Protein AF-0000000078496322 (afdb_homodimer)

Organism: Citrus clementina (NCBI:txid85681)

Radius of gyration: 15.34 Å; Cα contacts (8 Å, |Δi|>4): 164; chains: 2; bounding box: 32×45×30 Å

Sequence (152 aa):
VEQPLYPNCEKYSNLSFVVKLMHIKCINGWSNKSFNMLLELLKDVFPMCKTMPTSNYKAKKIVNDLGLHYEKIDACVEQPLYPNCEKYSNLSFVVKLMHIKCINGWSNKSFNMLLELLKDVFPMCKTMPTSNYKAKKIVNDLGLHYEKIDAC

Secondary structure (DSSP, 8-state):
-PPBSSTT--S-BHHHHHHHHHHHHHHHT--HHHHHHHHHHHHHH-TT-TT--SSHHHHHHHHHHTT------TT-/-PPBSSTT--S-BHHHHHHHHHHHHHHHT--HHHHHHHHHHHHHH-TT-TT--SSHHHHHHHHHHHT------TT-

pLDDT: mean 86.22, std 17.37, range [37.31, 98.56]

Solvent-accessible surface area (backbone atoms only — not comparable to full-atom values): 8717 Å² total; per-residue (Å²): 132,86,50,53,33,30,91,91,41,85,85,42,26,46,64,58,49,51,51,52,52,51,48,53,34,29,78,61,62,56,49,63,68,54,48,21,54,50,29,43,48,49,43,68,74,37,65,66,32,73,78,60,47,58,32,54,69,53,43,49,48,55,39,55,70,68,62,48,66,67,73,66,64,82,66,100,130,85,51,53,34,33,92,91,41,84,85,43,28,47,63,59,51,51,50,52,53,50,47,53,32,27,78,62,62,56,50,60,68,55,48,20,54,51,27,42,49,49,44,67,75,37,65,67,32,72,81,60,46,58,33,54,68,52,43,49,47,54,39,58,72,68,58,55,71,66,76,72,61,84,56,104

Foldseek 3Di:
DFDCQFVPRDPDGLLRVLLVLVVVCQVVVPDQVRSLVVQCVCCVVCVRRPQRDNGPVSSVVSCVVVVVPSPPPVRD/DFDCQFPPRDPDGLLRVLLVLVVVCQVVVPDQVRSLVVQCVCCVVCVRRPQRDNGPVSSVVSNVVVDDPSPCPVRD

Structure (mmCIF, N/CA/C/O backbone):
data_AF-0000000078496322-model_v1
#
loop_
_entity.id
_entity.type
_entity.pdbx_description
1 polymer 'Uncharacterized protein'
#
loop_
_atom_site.group_PDB
_atom_site.id
_atom_site.type_symbol
_atom_site.label_atom_id
_atom_site.label_alt_id
_atom_site.label_comp_id
_atom_site.label_asym_id
_atom_site.label_entity_id
_atom_site.label_seq_id
_atom_site.pdbx_PDB_ins_code
_atom_site.Cartn_x
_atom_site.Cartn_y
_atom_site.Cartn_z
_atom_site.occupancy
_atom_site.B_iso_or_equiv
_atom_site.auth_seq_id
_atom_site.auth_comp_id
_atom_site.auth_asym_id
_atom_site.auth_atom_id
_atom_site.pdbx_PDB_model_num
ATOM 1 N N . VAL A 1 1 ? 10.453 -16.297 -15.953 1 54.97 1 VAL A N 1
ATOM 2 C CA . VAL A 1 1 ? 11.328 -15.484 -15.109 1 54.97 1 VAL A CA 1
ATOM 3 C C . VAL A 1 1 ? 10.531 -14.352 -14.477 1 54.97 1 VAL A C 1
ATOM 5 O O . VAL A 1 1 ? 9.633 -13.789 -15.102 1 54.97 1 VAL A O 1
ATOM 8 N N . GLU A 1 2 ? 10.672 -14.188 -13.078 1 74.38 2 GLU A N 1
ATOM 9 C CA . GLU A 1 2 ? 9.906 -13.133 -12.414 1 74.38 2 GLU A CA 1
ATOM 10 C C . GLU A 1 2 ? 10.367 -11.75 -12.852 1 74.38 2 GLU A C 1
ATOM 12 O O . GLU A 1 2 ? 11.57 -11.516 -13.008 1 74.38 2 GLU A O 1
ATOM 17 N N . GLN A 1 3 ? 9.516 -11.078 -13.375 1 84.81 3 GLN A N 1
ATOM 18 C CA . GLN A 1 3 ? 9.797 -9.703 -13.781 1 84.81 3 GLN A CA 1
ATOM 19 C C . GLN A 1 3 ? 9.938 -8.789 -12.562 1 84.81 3 GLN A C 1
ATOM 21 O O . GLN A 1 3 ? 9.164 -8.883 -11.617 1 84.81 3 GLN A O 1
ATOM 26 N N . PRO A 1 4 ? 11.078 -7.898 -12.688 1 91.88 4 PRO A N 1
ATOM 27 C CA . PRO A 1 4 ? 11.164 -6.922 -11.594 1 91.88 4 PRO A CA 1
ATOM 28 C C . PRO A 1 4 ? 9.883 -6.113 -11.422 1 91.88 4 PRO A C 1
ATOM 30 O O . PRO A 1 4 ? 9.172 -5.863 -12.398 1 91.88 4 PRO A O 1
ATOM 33 N N . LEU A 1 5 ? 9.617 -5.719 -10.227 1 93.94 5 LEU A N 1
ATOM 34 C CA . LEU A 1 5 ? 8.398 -4.965 -9.922 1 93.94 5 LEU A CA 1
ATOM 35 C C . LEU A 1 5 ? 8.367 -3.654 -10.703 1 93.94 5 LEU A C 1
ATOM 37 O O . LEU A 1 5 ? 7.316 -3.258 -11.211 1 93.94 5 LEU A O 1
ATOM 41 N N . TYR A 1 6 ? 9.516 -2.906 -10.719 1 94.62 6 TYR A N 1
ATOM 42 C CA . TYR A 1 6 ? 9.688 -1.688 -11.5 1 94.62 6 TYR A CA 1
ATOM 43 C C . TYR A 1 6 ? 11.102 -1.597 -12.07 1 94.62 6 TYR A C 1
ATOM 45 O O . TYR A 1 6 ? 11.984 -2.365 -11.68 1 94.62 6 TYR A O 1
ATOM 53 N N . PRO A 1 7 ? 11.25 -0.64 -13.039 1 91.81 7 PRO A N 1
ATOM 54 C CA . PRO A 1 7 ? 12.586 -0.554 -13.625 1 91.81 7 PRO A CA 1
ATOM 55 C C . PRO A 1 7 ? 13.68 -0.329 -12.586 1 91.81 7 PRO A C 1
ATOM 57 O O . PRO A 1 7 ? 13.547 0.547 -11.727 1 91.81 7 PRO A O 1
ATOM 60 N N . ASN A 1 8 ? 14.758 -1.207 -12.5 1 88.88 8 ASN A N 1
ATOM 61 C CA . ASN A 1 8 ? 15.922 -1.12 -11.625 1 88.88 8 ASN A CA 1
ATOM 62 C C . ASN A 1 8 ? 15.609 -1.641 -10.227 1 88.88 8 ASN A C 1
ATOM 64 O O . ASN A 1 8 ? 16.359 -1.388 -9.281 1 88.88 8 ASN A O 1
ATOM 68 N N . CYS A 1 9 ? 14.445 -2.217 -10.172 1 91.88 9 CYS A N 1
ATOM 69 C CA . CYS A 1 9 ? 14.133 -2.875 -8.906 1 91.88 9 CYS A CA 1
ATOM 70 C C . CYS A 1 9 ? 14.859 -4.211 -8.797 1 91.88 9 CYS A C 1
ATOM 72 O O . CYS A 1 9 ? 14.625 -5.117 -9.602 1 91.88 9 CYS A O 1
ATOM 74 N N . GLU A 1 10 ? 15.68 -4.438 -7.75 1 88.81 10 GLU A N 1
ATOM 75 C CA . GLU A 1 10 ? 16.5 -5.641 -7.629 1 88.81 10 GLU A CA 1
ATOM 76 C C . GLU A 1 10 ? 15.938 -6.59 -6.57 1 88.81 10 GLU A C 1
ATOM 78 O O . GLU A 1 10 ? 16.172 -7.797 -6.629 1 88.81 10 GLU A O 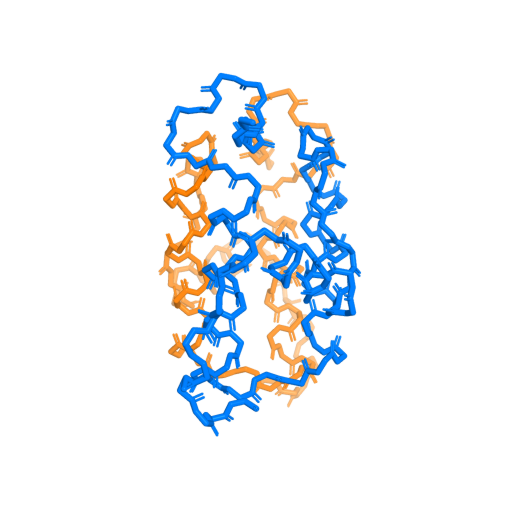1
ATOM 83 N N . LYS A 1 11 ? 15.125 -6.129 -5.719 1 91.38 11 LYS A N 1
ATOM 84 C CA . LYS A 1 11 ? 14.781 -6.891 -4.52 1 91.38 11 LYS A CA 1
ATOM 85 C C . LYS A 1 11 ? 13.43 -7.574 -4.664 1 91.38 11 LYS A C 1
ATOM 87 O O . LYS A 1 11 ? 13.195 -8.633 -4.074 1 91.38 11 LYS A O 1
ATOM 92 N N . TYR A 1 12 ? 12.594 -6.996 -5.457 1 92.12 12 TYR A N 1
ATOM 93 C CA . TYR A 1 12 ? 11.234 -7.523 -5.5 1 92.12 12 TYR A CA 1
ATOM 94 C C . TYR A 1 12 ? 10.781 -7.746 -6.941 1 92.12 12 TYR A C 1
ATOM 96 O O . TYR A 1 12 ? 11.086 -6.945 -7.824 1 92.12 12 TYR A O 1
ATOM 104 N N . SER A 1 13 ? 10.055 -8.781 -7.078 1 89.56 13 SER A N 1
ATOM 105 C CA . SER A 1 13 ? 9.258 -9.016 -8.281 1 89.56 13 SER A CA 1
ATOM 106 C C . SER A 1 13 ? 7.793 -8.664 -8.047 1 89.56 13 SER A C 1
ATOM 108 O O . SER A 1 13 ? 7.379 -8.422 -6.91 1 89.56 13 SER A O 1
ATOM 110 N N . ASN A 1 14 ? 7.047 -8.633 -9.125 1 87.06 14 ASN A N 1
ATOM 111 C CA . ASN A 1 14 ? 5.609 -8.445 -9 1 87.06 14 ASN A CA 1
ATOM 112 C C . ASN A 1 14 ? 4.98 -9.516 -8.109 1 87.06 14 ASN A C 1
ATOM 114 O O . ASN A 1 14 ? 4.18 -9.195 -7.223 1 87.06 14 ASN A O 1
ATOM 118 N N . LEU A 1 15 ? 5.355 -10.648 -8.359 1 87.62 15 LEU A N 1
ATOM 119 C CA . LEU A 1 15 ? 4.797 -11.766 -7.598 1 87.62 15 LEU A CA 1
ATOM 120 C C . LEU A 1 15 ? 5.113 -11.617 -6.113 1 87.62 15 LEU A C 1
ATOM 122 O O . LEU A 1 15 ? 4.219 -11.719 -5.27 1 87.62 15 LEU A O 1
ATOM 126 N N . SER A 1 16 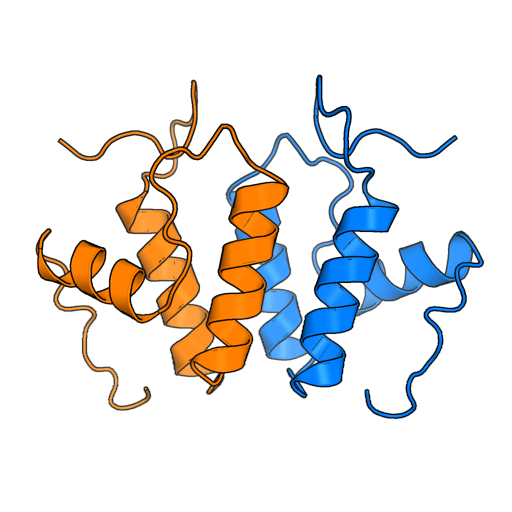? 6.375 -11.391 -5.844 1 90.12 16 SER A N 1
ATOM 127 C CA . SER A 1 16 ? 6.785 -11.289 -4.445 1 90.12 16 SER A CA 1
ATOM 128 C C . SER A 1 16 ? 6.055 -10.156 -3.732 1 90.12 16 SER A C 1
ATOM 130 O O . SER A 1 16 ? 5.629 -10.312 -2.588 1 90.12 16 SER A O 1
ATOM 132 N N . PHE A 1 17 ? 5.875 -9.062 -4.375 1 93.19 17 PHE A N 1
ATOM 133 C CA . PHE A 1 17 ? 5.188 -7.922 -3.781 1 93.19 17 PHE A CA 1
ATOM 134 C C . PHE A 1 17 ? 3.715 -8.242 -3.547 1 93.19 17 PHE A C 1
ATOM 136 O O . PHE A 1 17 ? 3.191 -8.008 -2.455 1 93.19 17 PHE A O 1
ATOM 143 N N . VAL A 1 18 ? 3.127 -8.828 -4.531 1 93.38 18 VAL A N 1
ATOM 144 C CA . VAL A 1 18 ? 1.707 -9.148 -4.445 1 93.38 18 VAL A CA 1
ATOM 145 C C . VAL A 1 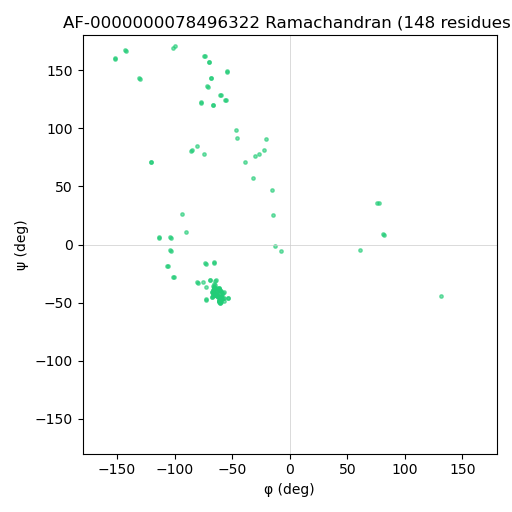18 ? 1.478 -10.188 -3.35 1 93.38 18 VAL A C 1
ATOM 147 O O . VAL A 1 18 ? 0.52 -10.086 -2.58 1 93.38 18 VAL A O 1
ATOM 150 N N . VAL A 1 19 ? 2.354 -11.117 -3.221 1 92.5 19 VAL A N 1
ATOM 151 C CA . VAL A 1 19 ? 2.246 -12.133 -2.18 1 92.5 19 VAL A CA 1
ATOM 152 C C . VAL A 1 19 ? 2.336 -11.477 -0.804 1 92.5 19 VAL A C 1
ATOM 154 O O . VAL A 1 19 ? 1.578 -11.828 0.105 1 92.5 19 VAL A O 1
ATOM 157 N N . LYS A 1 20 ? 3.213 -10.578 -0.634 1 94.62 20 LYS A N 1
ATOM 158 C CA . LYS A 1 20 ? 3.381 -9.906 0.65 1 94.62 20 LYS A CA 1
ATOM 159 C C . LYS A 1 20 ? 2.158 -9.055 0.989 1 94.62 20 LYS A C 1
ATOM 161 O O . LYS A 1 20 ? 1.726 -9.016 2.143 1 94.62 20 LYS A O 1
ATOM 166 N N . LEU A 1 21 ? 1.606 -8.406 -0.01 1 96.5 21 LEU A N 1
ATOM 167 C CA . LEU A 1 21 ? 0.383 -7.648 0.222 1 96.5 21 LEU A CA 1
ATOM 168 C C . LEU A 1 21 ? -0.76 -8.57 0.633 1 96.5 21 LEU A C 1
ATOM 170 O O . LEU A 1 21 ? -1.5 -8.266 1.572 1 96.5 21 LEU A O 1
ATOM 174 N N . MET A 1 22 ? -0.849 -9.656 -0.081 1 94.44 22 MET A N 1
ATOM 175 C CA . MET A 1 22 ? -1.916 -10.609 0.22 1 94.44 22 MET A CA 1
ATOM 176 C C . MET A 1 22 ? -1.727 -11.219 1.604 1 94.44 22 MET A C 1
ATOM 178 O O . MET A 1 22 ? -2.703 -11.5 2.303 1 94.44 22 MET A O 1
ATOM 182 N N . HIS A 1 23 ? -0.495 -11.43 2.016 1 93.69 23 HIS A N 1
ATOM 183 C CA . HIS A 1 23 ? -0.206 -11.922 3.357 1 93.69 23 HIS A CA 1
ATOM 184 C C . HIS A 1 23 ? -0.709 -10.953 4.422 1 93.69 23 HIS A C 1
ATOM 186 O O . HIS A 1 23 ? -1.369 -11.359 5.379 1 93.69 23 HIS A O 1
ATOM 192 N N . ILE A 1 24 ? -0.45 -9.688 4.262 1 96.44 24 ILE A N 1
ATOM 193 C CA . ILE A 1 24 ? -0.911 -8.664 5.195 1 96.44 24 ILE A CA 1
ATOM 194 C C . ILE A 1 24 ? -2.436 -8.664 5.254 1 96.44 24 ILE A C 1
ATOM 196 O O . ILE A 1 24 ? -3.023 -8.617 6.336 1 96.44 24 ILE A O 1
ATOM 200 N N . LYS A 1 25 ? -3.072 -8.703 4.09 1 96.06 25 LYS A N 1
ATOM 201 C CA . LYS A 1 25 ? -4.531 -8.766 4.02 1 96.06 25 LYS A CA 1
ATOM 202 C C . LYS A 1 25 ? -5.07 -9.922 4.855 1 96.06 25 LYS A C 1
ATOM 204 O O . LYS A 1 25 ? -6.004 -9.75 5.641 1 96.06 25 LYS A O 1
ATOM 209 N N . CYS A 1 26 ? -4.461 -11.039 4.707 1 93.38 26 CYS A N 1
ATOM 210 C CA . CYS A 1 26 ? -4.973 -12.266 5.316 1 93.38 26 CYS A CA 1
ATOM 211 C C . CYS A 1 26 ? -4.754 -12.25 6.824 1 93.38 26 CYS A C 1
ATOM 213 O O . CYS A 1 26 ? -5.676 -12.539 7.594 1 93.38 26 CYS A O 1
ATOM 215 N N . ILE A 1 27 ? -3.648 -11.938 7.262 1 95.19 27 ILE A N 1
ATOM 216 C CA . ILE A 1 27 ? -3.295 -11.977 8.672 1 95.19 27 ILE A CA 1
ATOM 217 C C . ILE A 1 27 ? -4.148 -10.977 9.453 1 95.19 27 ILE A C 1
ATOM 219 O O . ILE A 1 27 ? -4.527 -11.234 10.594 1 95.19 27 ILE A O 1
ATOM 223 N N . ASN A 1 28 ? -4.496 -9.906 8.719 1 96.31 28 ASN A N 1
ATOM 224 C CA . ASN A 1 28 ? -5.207 -8.852 9.43 1 96.31 28 ASN A CA 1
ATOM 225 C C . ASN A 1 28 ? -6.695 -8.859 9.102 1 96.31 28 ASN A C 1
ATOM 227 O O . ASN A 1 28 ? -7.453 -8.039 9.617 1 96.31 28 ASN A O 1
ATOM 231 N N . GLY A 1 29 ? -7.109 -9.68 8.219 1 95.56 29 GLY A N 1
ATOM 232 C CA . GLY A 1 29 ? -8.523 -9.852 7.945 1 95.56 29 GLY A CA 1
ATOM 233 C C . GLY A 1 29 ? -9.117 -8.719 7.129 1 95.56 29 GLY A C 1
ATOM 234 O O . GLY A 1 29 ? -10.25 -8.305 7.367 1 95.56 29 GLY A O 1
ATOM 235 N N . TRP A 1 30 ? -8.359 -8.164 6.184 1 97.38 30 TRP A N 1
ATOM 236 C CA . TRP A 1 30 ? -8.898 -7.125 5.312 1 97.38 30 TRP A CA 1
ATOM 237 C C . TRP A 1 30 ? -9.953 -7.699 4.367 1 97.38 30 TRP A C 1
ATOM 239 O O . TRP A 1 30 ? -9.797 -8.82 3.867 1 97.38 30 TRP A O 1
ATOM 249 N N . SER A 1 31 ? -10.961 -6.941 4.098 1 97.38 31 SER A N 1
ATOM 250 C CA . SER A 1 31 ? -11.945 -7.348 3.1 1 97.38 31 SER A CA 1
ATOM 251 C C . SER A 1 31 ? -11.391 -7.207 1.687 1 97.38 31 SER A C 1
ATOM 253 O O . SER A 1 31 ? -10.414 -6.488 1.466 1 97.38 31 SER A O 1
ATOM 255 N N . ASN A 1 32 ? -12.039 -7.898 0.678 1 97.06 32 ASN A N 1
ATOM 256 C CA . ASN A 1 32 ? -11.648 -7.742 -0.721 1 97.06 32 ASN A CA 1
ATOM 257 C C . ASN A 1 32 ? -11.828 -6.305 -1.194 1 97.06 32 ASN A C 1
ATOM 259 O O . ASN A 1 32 ? -11.008 -5.793 -1.961 1 97.06 32 ASN A O 1
ATOM 263 N N . LYS A 1 33 ? -12.891 -5.719 -0.724 1 97.5 33 LYS A N 1
ATOM 264 C CA . LYS A 1 33 ? -13.164 -4.336 -1.104 1 97.5 33 LYS A CA 1
ATOM 265 C C . LYS A 1 33 ? -12.047 -3.404 -0.644 1 97.5 33 LYS A C 1
ATOM 267 O O . LYS A 1 33 ? -11.57 -2.57 -1.416 1 97.5 33 LYS A O 1
ATOM 272 N N . SER A 1 34 ? -11.664 -3.529 0.609 1 97.5 34 SER A N 1
ATOM 273 C CA . SER A 1 34 ? -10.602 -2.693 1.159 1 97.5 34 SER A CA 1
ATOM 274 C C . SER A 1 34 ? -9.281 -2.943 0.447 1 97.5 34 SER A C 1
ATOM 276 O O . SER A 1 34 ? -8.516 -2.006 0.193 1 97.5 34 SER A O 1
ATOM 278 N N . PHE A 1 35 ? -9.031 -4.188 0.108 1 98.12 35 PHE A N 1
ATOM 279 C CA . PHE A 1 35 ? -7.812 -4.566 -0.602 1 98.12 35 PHE A CA 1
ATOM 280 C C . PHE A 1 35 ? -7.809 -3.984 -2.012 1 98.12 35 PHE A C 1
ATOM 282 O O . PHE A 1 35 ? -6.785 -3.467 -2.471 1 98.12 35 PHE A O 1
ATOM 289 N N . ASN A 1 36 ? -8.922 -4.031 -2.674 1 98.5 36 ASN A N 1
ATOM 290 C CA .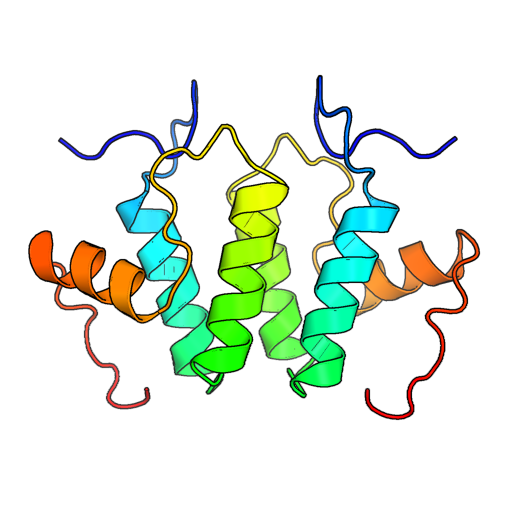 ASN A 1 36 ? -9.047 -3.441 -4.004 1 98.5 36 ASN A CA 1
ATOM 291 C C . ASN A 1 36 ? -8.734 -1.947 -3.986 1 98.5 36 ASN A C 1
ATOM 293 O O . ASN A 1 36 ? -8.07 -1.437 -4.887 1 98.5 36 ASN A O 1
ATOM 297 N N . MET A 1 37 ? -9.234 -1.263 -2.969 1 98.25 37 MET A N 1
ATOM 298 C CA . MET A 1 37 ? -8.969 0.168 -2.848 1 98.25 37 MET A CA 1
ATOM 299 C C . MET A 1 37 ? -7.473 0.44 -2.752 1 98.25 37 MET A C 1
ATOM 301 O O . MET A 1 37 ? -6.961 1.362 -3.389 1 98.25 37 MET A O 1
ATOM 305 N N . LEU A 1 38 ? -6.828 -0.368 -1.949 1 98.38 38 LEU A N 1
ATOM 306 C CA . LEU A 1 38 ? -5.383 -0.223 -1.817 1 98.38 38 LEU A CA 1
ATOM 307 C C . LEU A 1 38 ? -4.688 -0.456 -3.154 1 98.38 38 LEU A C 1
ATOM 309 O O . LEU A 1 38 ? -3.863 0.354 -3.58 1 98.38 38 LEU A O 1
ATOM 313 N N . LEU A 1 39 ? -5.027 -1.572 -3.84 1 98.31 39 LEU A N 1
ATOM 314 C CA . LEU A 1 39 ? -4.367 -1.928 -5.09 1 98.31 39 LEU A CA 1
ATOM 315 C C . LEU A 1 39 ? -4.582 -0.848 -6.145 1 98.31 39 LEU A C 1
ATOM 317 O O . LEU A 1 39 ? -3.666 -0.522 -6.906 1 98.31 39 LEU A O 1
ATOM 321 N N . GLU A 1 40 ? -5.742 -0.297 -6.199 1 97.94 40 GLU A N 1
ATOM 322 C CA . GLU A 1 40 ? -6.035 0.775 -7.145 1 97.94 40 GLU A CA 1
ATOM 323 C C . GLU A 1 40 ? -5.195 2.016 -6.852 1 97.94 40 GLU A C 1
ATOM 325 O O . GLU A 1 40 ? -4.684 2.654 -7.773 1 97.94 40 GLU A O 1
ATOM 330 N N . LEU A 1 41 ? -5.09 2.361 -5.613 1 97.88 41 LEU A N 1
ATOM 331 C CA . LEU A 1 41 ? -4.254 3.502 -5.258 1 97.88 41 LEU A CA 1
ATOM 332 C C . LEU A 1 41 ? -2.803 3.264 -5.664 1 97.88 41 LEU A C 1
ATOM 334 O O . LEU A 1 41 ? -2.174 4.129 -6.273 1 97.88 41 LEU A O 1
ATOM 338 N N . LEU A 1 42 ? -2.273 2.061 -5.32 1 97.56 42 LEU A N 1
ATOM 339 C CA . LEU A 1 42 ? -0.878 1.764 -5.629 1 97.56 42 LEU A CA 1
ATOM 340 C C . LEU A 1 42 ? -0.633 1.803 -7.133 1 97.56 42 LEU A C 1
ATOM 342 O O . LEU A 1 42 ? 0.404 2.293 -7.586 1 97.56 42 LEU A O 1
ATOM 346 N N . LYS A 1 43 ? -1.583 1.333 -7.875 1 96.88 43 LYS A N 1
ATOM 347 C CA . LYS A 1 43 ? -1.46 1.384 -9.328 1 96.88 43 LYS A CA 1
ATOM 348 C C . LYS A 1 43 ? -1.404 2.826 -9.828 1 96.88 43 LYS A C 1
ATOM 350 O O . LYS A 1 43 ? -0.635 3.145 -10.734 1 96.88 43 LYS A O 1
ATOM 355 N N . ASP A 1 44 ? -2.225 3.639 -9.258 1 96.38 44 ASP A N 1
ATOM 356 C CA . ASP A 1 44 ? -2.27 5.047 -9.648 1 96.38 44 ASP A CA 1
ATOM 357 C C . ASP A 1 44 ? -0.979 5.762 -9.258 1 96.38 44 ASP A C 1
ATOM 359 O O . ASP A 1 44 ? -0.45 6.562 -10.031 1 96.38 44 ASP A O 1
ATOM 363 N N . VAL A 1 45 ? -0.477 5.484 -8.125 1 96.44 45 VAL A N 1
ATOM 364 C CA . VAL A 1 45 ? 0.657 6.195 -7.547 1 96.44 45 VAL A CA 1
ATOM 365 C C . VAL A 1 45 ? 1.958 5.684 -8.164 1 96.4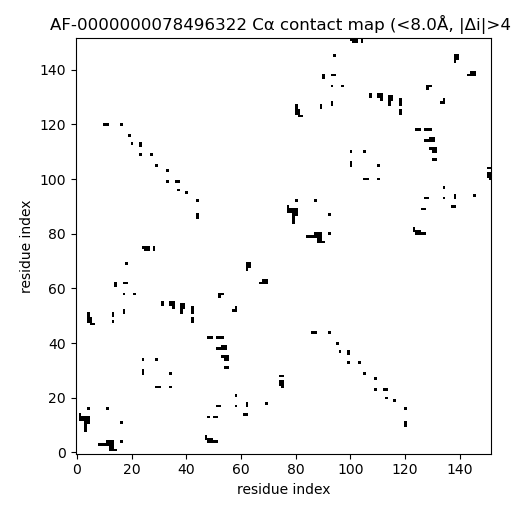4 45 VAL A C 1
ATOM 367 O O . VAL A 1 45 ? 2.906 6.449 -8.352 1 96.44 45 VAL A O 1
ATOM 370 N N . PHE A 1 46 ? 1.982 4.418 -8.5 1 96.31 46 PHE A N 1
ATOM 371 C CA . PHE A 1 46 ? 3.203 3.807 -9.016 1 96.31 46 PHE A CA 1
ATOM 372 C C . PHE A 1 46 ? 2.979 3.246 -10.414 1 96.31 46 PHE A C 1
ATOM 374 O O . PHE A 1 46 ? 3.127 2.043 -10.641 1 96.31 46 PHE A O 1
ATOM 381 N N . PRO A 1 47 ? 2.834 4.109 -11.367 1 94.38 47 PRO A N 1
ATOM 382 C CA . PRO A 1 47 ? 2.547 3.658 -12.727 1 94.38 47 PRO A CA 1
ATOM 383 C C . PRO A 1 47 ? 3.699 2.863 -13.344 1 94.38 47 PRO A C 1
ATOM 385 O O . PRO A 1 47 ? 3.512 2.168 -14.344 1 94.38 47 PRO A O 1
ATOM 388 N N . MET A 1 48 ? 4.859 2.957 -12.734 1 92.75 48 MET A N 1
ATOM 389 C CA . MET A 1 48 ? 6.023 2.211 -13.211 1 92.75 48 MET A CA 1
ATOM 390 C C . MET A 1 48 ? 5.887 0.727 -12.883 1 92.75 48 MET A C 1
ATOM 392 O O . MET A 1 48 ? 6.613 -0.103 -13.43 1 92.75 48 MET A O 1
ATOM 396 N N . CYS A 1 49 ? 4.957 0.385 -11.961 1 94.25 49 CYS A N 1
ATOM 397 C CA . CYS A 1 49 ? 4.625 -1.005 -11.672 1 94.25 49 CYS A CA 1
ATOM 398 C C . CYS A 1 49 ? 3.561 -1.524 -12.633 1 94.25 49 CYS A C 1
ATOM 400 O O . CYS A 1 49 ? 2.406 -1.711 -12.242 1 94.25 49 CYS A O 1
ATOM 402 N N . LYS A 1 50 ? 3.902 -1.873 -13.695 1 90.25 50 LYS A N 1
ATOM 403 C CA . LYS A 1 50 ? 3.023 -2.115 -14.836 1 90.25 50 LYS A CA 1
ATOM 404 C C . LYS A 1 50 ? 2.164 -3.357 -14.617 1 90.25 50 LYS A C 1
ATOM 406 O O . LYS A 1 50 ? 1.012 -3.406 -15.047 1 90.25 50 LYS A O 1
ATOM 411 N N . THR A 1 51 ? 2.656 -4.297 -13.914 1 86.94 51 THR A N 1
ATOM 412 C CA . THR A 1 51 ? 1.95 -5.57 -13.82 1 86.94 51 THR A CA 1
ATOM 413 C C . THR A 1 51 ? 1.237 -5.695 -12.477 1 86.94 51 THR A C 1
ATOM 415 O O . THR A 1 51 ? 0.702 -6.754 -12.148 1 86.94 51 THR A O 1
ATOM 418 N N . MET A 1 52 ? 1.249 -4.664 -11.703 1 91.31 52 MET A N 1
ATOM 419 C CA . MET A 1 52 ? 0.544 -4.676 -10.422 1 91.31 52 MET A CA 1
ATOM 420 C C . MET A 1 52 ? -0.949 -4.91 -10.625 1 91.31 52 MET A C 1
ATOM 422 O O . MET A 1 52 ? -1.585 -4.227 -11.43 1 91.31 52 MET A O 1
ATOM 426 N N . PRO A 1 53 ? -1.463 -5.824 -9.945 1 94.69 53 PRO A N 1
ATOM 427 C CA . PRO A 1 53 ? -2.906 -6.055 -10.055 1 94.69 53 PRO A CA 1
ATOM 428 C C . PRO A 1 53 ? -3.729 -4.934 -9.422 1 94.69 53 PRO A C 1
ATOM 430 O O . PRO A 1 53 ? -3.242 -4.234 -8.523 1 94.69 53 PRO A O 1
ATOM 433 N N . THR A 1 54 ? -5 -4.824 -9.898 1 96.12 54 THR A N 1
ATOM 434 C CA . THR A 1 54 ? -5.863 -3.758 -9.398 1 96.12 54 THR A CA 1
ATOM 435 C C . THR A 1 54 ? -7.035 -4.336 -8.609 1 96.12 54 THR A C 1
ATOM 437 O O . THR A 1 54 ? -7.988 -3.619 -8.297 1 96.12 54 THR A O 1
ATOM 440 N N . SER A 1 55 ? -6.996 -5.676 -8.406 1 97.38 55 SER A N 1
ATOM 441 C CA . SER A 1 55 ? -8.055 -6.309 -7.633 1 97.38 55 SER A CA 1
ATOM 442 C C . SER A 1 55 ? -7.555 -7.57 -6.938 1 97.38 55 SER A C 1
ATOM 444 O O . SER A 1 55 ? -6.547 -8.148 -7.348 1 97.38 55 SER A O 1
ATOM 446 N N . ASN A 1 56 ? -8.32 -7.941 -5.938 1 95.88 56 ASN A N 1
ATOM 447 C CA . ASN A 1 56 ? -8.055 -9.195 -5.246 1 95.88 56 ASN A CA 1
ATOM 448 C C . ASN A 1 56 ? -8.102 -10.383 -6.207 1 95.88 56 ASN A C 1
ATOM 450 O O . ASN A 1 56 ? -7.266 -11.281 -6.129 1 95.88 56 ASN A O 1
ATOM 454 N N . TYR A 1 57 ? -9.078 -10.312 -7.062 1 95.31 57 TYR A N 1
ATOM 455 C CA . TYR A 1 57 ? -9.242 -11.391 -8.023 1 95.31 57 TYR A CA 1
ATOM 456 C C . TYR A 1 57 ? -8 -11.547 -8.898 1 95.31 57 TYR A C 1
ATOM 458 O O . TYR A 1 57 ? -7.473 -12.648 -9.055 1 95.31 57 TYR A O 1
ATOM 466 N N . LYS A 1 58 ? -7.539 -10.492 -9.445 1 95 58 LYS A N 1
ATOM 467 C CA . LYS A 1 58 ? -6.359 -10.516 -10.305 1 95 58 LYS A CA 1
ATOM 468 C C . LYS A 1 58 ? -5.109 -10.891 -9.516 1 95 58 LYS A C 1
ATOM 470 O O . LYS A 1 58 ? -4.238 -11.602 -10.023 1 95 58 LYS A O 1
ATOM 475 N N . ALA A 1 59 ? -5.008 -10.461 -8.32 1 93.81 59 ALA A N 1
ATOM 476 C CA . ALA A 1 59 ? -3.877 -10.797 -7.457 1 93.81 59 ALA A CA 1
ATOM 477 C C . ALA A 1 59 ? -3.816 -12.297 -7.195 1 93.81 59 ALA A C 1
ATOM 479 O O . ALA A 1 59 ? -2.752 -12.914 -7.309 1 93.81 59 ALA A O 1
ATOM 480 N N . LYS A 1 60 ? -4.957 -12.859 -6.918 1 92.06 60 LYS A N 1
ATOM 481 C CA . LYS A 1 60 ? -5.039 -14.297 -6.676 1 92.06 60 LYS A CA 1
ATOM 482 C C . LYS A 1 60 ? -4.656 -15.086 -7.922 1 92.06 60 LYS A C 1
ATOM 484 O O . LYS A 1 60 ? -3.992 -16.125 -7.828 1 92.06 60 LYS A O 1
ATOM 489 N N . LYS A 1 61 ? -5.051 -14.602 -8.984 1 90.75 61 LYS A N 1
ATOM 490 C CA . LYS A 1 61 ? -4.723 -15.266 -10.242 1 90.75 61 LYS A CA 1
ATOM 491 C C . LYS A 1 61 ? -3.217 -15.297 -10.469 1 90.75 61 LYS A C 1
ATOM 493 O O . LYS A 1 61 ? -2.674 -16.312 -10.922 1 90.75 61 LYS A O 1
ATOM 498 N N . ILE A 1 62 ? -2.596 -14.219 -10.227 1 87.81 62 ILE A N 1
ATOM 499 C CA . ILE A 1 62 ? -1.146 -14.133 -10.375 1 87.81 62 ILE A CA 1
ATOM 500 C C . ILE A 1 62 ? -0.477 -15.164 -9.469 1 87.81 62 ILE A C 1
ATOM 502 O O . ILE A 1 62 ? 0.427 -15.883 -9.898 1 87.81 62 ILE A O 1
ATOM 506 N N . VAL A 1 63 ? -0.894 -15.234 -8.25 1 86.56 63 VAL A N 1
ATOM 507 C CA . VAL A 1 63 ? -0.297 -16.125 -7.258 1 86.56 63 VAL A CA 1
ATOM 508 C C . VAL A 1 63 ? -0.565 -17.578 -7.641 1 86.56 63 VAL A C 1
ATOM 510 O O . VAL A 1 63 ? 0.325 -18.422 -7.543 1 86.56 63 VAL A O 1
ATOM 513 N N . ASN A 1 64 ? -1.746 -17.844 -8.031 1 84.25 64 ASN A N 1
ATOM 514 C CA . ASN A 1 64 ? -2.125 -19.203 -8.406 1 84.25 64 ASN A CA 1
ATOM 515 C C . ASN A 1 64 ? -1.378 -19.672 -9.648 1 84.25 64 ASN A C 1
ATOM 517 O O . ASN A 1 64 ? -1.026 -20.844 -9.766 1 84.25 64 ASN A O 1
ATOM 521 N N . ASP A 1 65 ? -1.245 -18.812 -10.562 1 81.88 65 ASP A N 1
ATOM 522 C CA . ASP A 1 65 ? -0.589 -19.188 -11.812 1 81.88 65 ASP A CA 1
ATOM 523 C C . ASP A 1 65 ? 0.888 -19.5 -11.586 1 81.88 65 ASP A C 1
ATOM 525 O O . ASP A 1 65 ? 1.469 -20.312 -12.305 1 81.88 65 ASP A O 1
ATOM 529 N N . LEU A 1 66 ? 1.396 -18.797 -10.734 1 73.94 66 LEU A N 1
ATOM 530 C CA . LEU A 1 66 ? 2.826 -19.016 -10.539 1 73.94 66 LEU A CA 1
ATOM 531 C C . LEU A 1 66 ? 3.078 -20.016 -9.414 1 73.94 66 LEU A C 1
ATOM 533 O O . LEU A 1 66 ? 4.219 -20.422 -9.195 1 73.94 66 LEU A O 1
ATOM 537 N N . GLY A 1 67 ? 2.057 -20.938 -9.164 1 58.47 67 GLY A N 1
ATOM 538 C CA . GLY A 1 67 ? 2.111 -22.094 -8.289 1 58.47 67 GLY A CA 1
ATOM 539 C C . GLY A 1 67 ? 2.377 -21.734 -6.836 1 58.47 67 GLY A C 1
ATOM 540 O O . GLY A 1 67 ? 2.748 -22.594 -6.035 1 58.47 67 GLY A O 1
ATOM 541 N N . LEU A 1 68 ? 2.6 -20.531 -6.629 1 56.81 68 LEU A N 1
ATOM 542 C CA . LEU A 1 68 ? 2.998 -20.281 -5.25 1 56.81 68 LEU A CA 1
ATOM 543 C C . LEU A 1 68 ? 1.8 -20.375 -4.312 1 56.81 68 LEU A C 1
ATOM 545 O O . LEU A 1 68 ? 0.718 -19.875 -4.621 1 56.81 68 LEU A O 1
ATOM 549 N N . HIS A 1 69 ? 1.48 -21.672 -4.055 1 48.78 69 HIS A N 1
ATOM 550 C CA . HIS A 1 69 ? 0.463 -21.938 -3.041 1 48.78 69 HIS 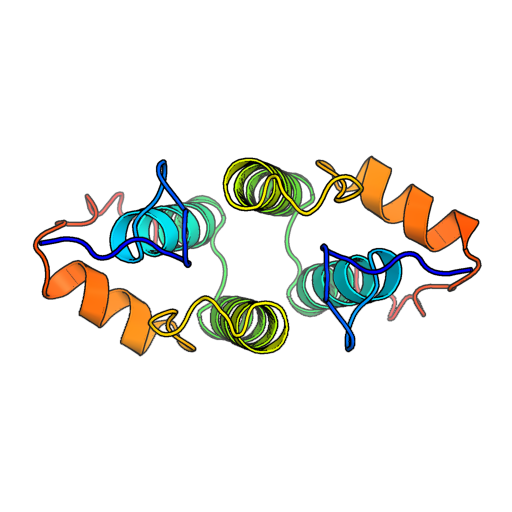A CA 1
ATOM 551 C C . HIS A 1 69 ? 0.607 -20.984 -1.858 1 48.78 69 HIS A C 1
ATOM 553 O O . HIS A 1 69 ? 1.653 -20.953 -1.206 1 48.78 69 HIS A O 1
ATOM 559 N N . TYR A 1 70 ? 0.249 -19.766 -2.16 1 47.91 70 TYR A N 1
ATOM 560 C CA . TYR A 1 70 ? 0.116 -18.953 -0.962 1 47.91 70 TYR A CA 1
ATOM 561 C C . TYR A 1 70 ? -0.297 -19.797 0.235 1 47.91 70 TYR A C 1
ATOM 563 O O . TYR A 1 70 ? -1.277 -20.531 0.169 1 47.91 70 TYR A O 1
ATOM 571 N N . GLU A 1 71 ? 0.648 -20.531 0.774 1 43.94 71 GLU A N 1
ATOM 572 C CA . GLU A 1 71 ? 0.325 -21.25 2 1 43.94 71 GLU A CA 1
ATOM 573 C C . GLU A 1 71 ? -0.85 -20.609 2.729 1 43.94 71 GLU A C 1
ATOM 575 O O . GLU A 1 71 ? -0.812 -19.406 3.045 1 43.94 71 GLU A O 1
ATOM 580 N N . LYS A 1 72 ? -2.182 -20.891 2.311 1 41.94 72 LYS A N 1
ATOM 581 C CA . LYS A 1 72 ? -3.361 -20.719 3.154 1 41.94 72 LYS A CA 1
ATOM 582 C C . LYS A 1 72 ? -2.969 -20.562 4.621 1 41.94 72 LYS A C 1
ATOM 584 O O . LYS A 1 72 ? -2.627 -21.531 5.289 1 41.94 72 LYS A O 1
ATOM 589 N N . ILE A 1 73 ? -2.18 -19.922 5.203 1 40.38 73 ILE A N 1
ATOM 590 C CA . ILE A 1 73 ? -2.684 -19.938 6.57 1 40.38 73 ILE A CA 1
ATOM 591 C C . ILE A 1 73 ? -4.184 -19.656 6.574 1 40.38 73 ILE A C 1
ATOM 593 O O . ILE A 1 73 ? -4.648 -18.734 5.902 1 40.38 73 ILE A O 1
ATOM 597 N N . ASP A 1 74 ? -5.055 -20.75 6.516 1 39.69 74 ASP A N 1
ATOM 598 C CA . ASP A 1 74 ? -6.508 -20.797 6.629 1 39.69 74 ASP A CA 1
ATOM 599 C C . ASP A 1 74 ? -7.078 -19.438 7.027 1 39.69 74 ASP A C 1
ATOM 601 O O . ASP A 1 74 ? -8.242 -19.344 7.43 1 39.69 74 ASP A O 1
ATOM 605 N N . ALA A 1 75 ? -6.266 -18.469 7.312 1 40.28 75 ALA A N 1
ATOM 606 C CA . ALA A 1 75 ? -7.031 -17.391 7.926 1 40.28 75 ALA A CA 1
ATOM 607 C C . ALA A 1 75 ? -7.84 -16.625 6.883 1 40.28 75 ALA A C 1
ATOM 609 O O . ALA A 1 75 ? -8.625 -15.742 7.219 1 40.28 75 ALA A O 1
ATOM 610 N N . CYS A 1 76 ? -7.379 -16.484 5.629 1 38.31 76 CYS A N 1
ATOM 611 C CA . CYS A 1 76 ? -8.172 -15.562 4.824 1 38.31 76 CYS A CA 1
ATOM 612 C C . CYS A 1 76 ? -9.328 -16.281 4.148 1 38.31 76 CYS A C 1
ATOM 614 O O . CYS A 1 76 ? -9.156 -17.391 3.625 1 38.31 76 CYS A O 1
ATOM 616 N N . VAL B 1 1 ? 6.945 23.609 0.839 1 55.25 1 VAL B N 1
ATOM 617 C CA . VAL B 1 1 ? 6.543 23.047 -0.448 1 55.25 1 VAL B CA 1
ATOM 618 C C . VAL B 1 1 ? 6.492 21.531 -0.36 1 55.25 1 VAL B C 1
ATOM 620 O O . VAL B 1 1 ? 7.297 20.922 0.344 1 55.25 1 VAL B O 1
ATOM 623 N N . GLU B 1 2 ? 5.316 20.906 -0.848 1 75 2 GLU B N 1
ATOM 624 C CA . GLU B 1 2 ? 5.195 19.453 -0.764 1 75 2 GLU B CA 1
ATOM 625 C C . GLU B 1 2 ? 6.211 18.766 -1.668 1 75 2 GLU B C 1
ATOM 627 O O . GLU B 1 2 ? 6.449 19.203 -2.795 1 75 2 GLU B O 1
ATOM 632 N N . GLN B 1 3 ? 6.98 18.047 -1.111 1 85 3 GLN B N 1
ATOM 633 C CA . GLN B 1 3 ? 7.965 17.266 -1.853 1 85 3 GLN B CA 1
ATOM 634 C C . GLN B 1 3 ? 7.297 16.125 -2.619 1 85 3 GLN B C 1
ATOM 636 O O . GLN B 1 3 ? 6.398 15.461 -2.098 1 85 3 GLN B O 1
ATOM 641 N N . PRO B 1 4 ? 7.816 16 -3.957 1 91.94 4 PRO B N 1
ATOM 642 C CA . PRO B 1 4 ? 7.293 14.836 -4.668 1 91.94 4 PRO B CA 1
ATOM 643 C C . PRO B 1 4 ? 7.508 13.531 -3.898 1 91.94 4 PRO B C 1
ATOM 645 O O . PRO B 1 4 ? 8.477 13.406 -3.15 1 91.94 4 PRO B O 1
ATOM 648 N N . LEU B 1 5 ? 6.617 12.625 -4.066 1 93.94 5 LEU B N 1
ATOM 649 C CA . LEU B 1 5 ? 6.691 11.344 -3.361 1 93.94 5 LEU B CA 1
ATOM 650 C C . LEU B 1 5 ? 7.984 10.609 -3.695 1 93.94 5 LEU B C 1
ATOM 652 O O . LEU B 1 5 ? 8.617 10.023 -2.814 1 93.94 5 LEU B O 1
ATOM 656 N N . TYR B 1 6 ? 8.359 10.555 -5.02 1 94.62 6 TYR B N 1
ATOM 657 C CA . TYR B 1 6 ? 9.617 9.992 -5.496 1 94.62 6 TYR B CA 1
ATOM 658 C C . TYR B 1 6 ? 10.164 10.797 -6.668 1 94.62 6 TYR B C 1
ATOM 660 O O . TYR B 1 6 ? 9.469 11.641 -7.23 1 94.62 6 TYR B O 1
ATOM 668 N N . PRO B 1 7 ? 11.469 10.508 -6.996 1 91.88 7 PRO B N 1
ATOM 669 C CA . PRO B 1 7 ? 12.039 11.297 -8.094 1 91.88 7 PRO B CA 1
ATOM 670 C C . PRO B 1 7 ? 11.211 11.203 -9.375 1 91.88 7 PRO B C 1
ATOM 672 O O . PRO B 1 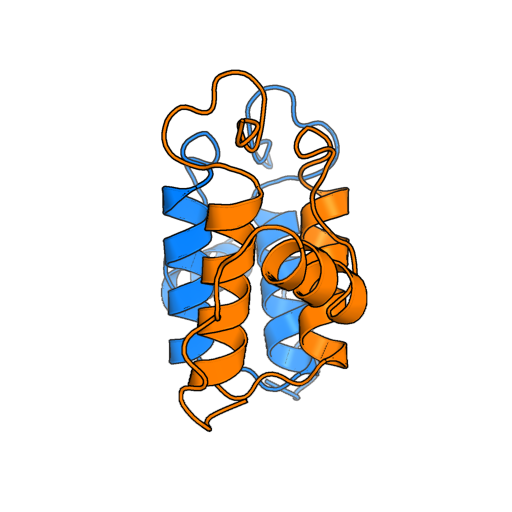7 ? 10.836 10.102 -9.797 1 91.88 7 PRO B O 1
ATOM 675 N N . ASN B 1 8 ? 10.734 12.359 -9.977 1 88.88 8 ASN B N 1
ATOM 676 C CA . ASN B 1 8 ? 10.008 12.477 -11.234 1 88.88 8 ASN B CA 1
ATOM 677 C C . ASN B 1 8 ? 8.523 12.18 -11.047 1 88.88 8 ASN B C 1
ATOM 679 O O . ASN B 1 8 ? 7.801 11.961 -12.023 1 88.88 8 ASN B O 1
ATOM 683 N N . CYS B 1 9 ? 8.195 12.062 -9.812 1 91.94 9 CYS B N 1
ATOM 684 C CA . CYS B 1 9 ? 6.77 11.922 -9.539 1 91.94 9 CYS B CA 1
ATOM 685 C C . CYS B 1 9 ? 6.059 13.266 -9.648 1 91.94 9 CYS B C 1
ATOM 687 O O . CYS B 1 9 ? 6.348 14.195 -8.891 1 91.94 9 CYS B O 1
ATOM 689 N N . GLU B 1 10 ? 5.043 13.406 -10.516 1 89.12 10 GLU B N 1
ATOM 690 C CA . GLU B 1 10 ? 4.387 14.688 -10.766 1 89.12 10 GLU B CA 1
ATOM 691 C C . GLU B 1 10 ? 3.008 14.734 -10.109 1 89.12 10 GLU B C 1
ATOM 693 O O . GLU B 1 10 ? 2.498 15.82 -9.805 1 89.12 10 GLU B O 1
ATOM 698 N N . LYS B 1 11 ? 2.457 13.648 -9.773 1 91.62 11 LYS B N 1
ATOM 699 C CA . LYS B 1 11 ? 1.041 13.594 -9.43 1 91.62 11 LYS B CA 1
ATOM 700 C C . LYS B 1 11 ? 0.847 13.57 -7.914 1 91.62 11 LYS B C 1
ATOM 702 O O . LYS B 1 11 ? -0.169 14.047 -7.406 1 91.62 11 LYS B O 1
ATOM 707 N N . TYR B 1 12 ? 1.81 13.047 -7.227 1 92.5 12 TYR B N 1
ATOM 708 C CA . TYR B 1 12 ? 1.604 12.859 -5.793 1 92.5 12 TYR B CA 1
ATOM 709 C C . TYR B 1 12 ? 2.777 13.422 -4.996 1 92.5 12 TYR B C 1
ATOM 711 O O . TYR B 1 12 ? 3.932 13.289 -5.406 1 92.5 12 TYR B O 1
ATOM 719 N N . SER B 1 13 ? 2.41 13.977 -3.91 1 89.88 13 SER B N 1
ATOM 720 C CA . SER B 1 13 ? 3.369 14.281 -2.854 1 89.88 13 SER B CA 1
ATOM 721 C C . SER B 1 13 ? 3.328 13.234 -1.746 1 89.88 13 SER B C 1
ATOM 723 O O . SER B 1 13 ? 2.438 12.383 -1.724 1 89.88 13 SER B O 1
ATOM 725 N N . ASN B 1 14 ? 4.289 13.336 -0.848 1 87.25 14 ASN B N 1
ATOM 726 C CA . ASN B 1 14 ? 4.258 12.469 0.326 1 87.25 14 ASN B CA 1
ATOM 727 C C . ASN B 1 14 ? 2.967 12.648 1.12 1 87.25 14 ASN B C 1
ATOM 729 O O . ASN B 1 14 ? 2.34 11.664 1.517 1 87.25 14 ASN B O 1
ATOM 733 N N . LEU B 1 15 ? 2.652 13.82 1.3 1 88 15 LEU B N 1
ATOM 734 C CA . LEU B 1 15 ? 1.459 14.117 2.084 1 88 15 LEU B CA 1
ATOM 735 C C . LEU B 1 15 ? 0.212 13.547 1.422 1 88 15 LEU B C 1
ATOM 737 O O . LEU B 1 15 ? -0.583 12.859 2.072 1 88 15 LEU B O 1
ATOM 741 N N . SER B 1 16 ? 0.087 13.82 0.149 1 90.44 16 SER B N 1
ATOM 742 C CA . SER B 1 16 ? -1.104 13.352 -0.556 1 90.44 16 SER B CA 1
ATOM 743 C C . SER B 1 16 ? -1.206 11.836 -0.522 1 90.44 16 SER B C 1
ATOM 745 O O . SER B 1 16 ? -2.293 11.281 -0.328 1 90.44 16 SER B O 1
ATOM 747 N N . PHE B 1 17 ? -0.122 11.164 -0.665 1 93.44 17 PHE B N 1
ATOM 748 C CA . PHE B 1 17 ? -0.119 9.703 -0.646 1 93.44 17 PHE B CA 1
ATOM 749 C C . PHE B 1 17 ? -0.479 9.18 0.739 1 93.44 17 PHE B C 1
ATOM 751 O O . PHE B 1 17 ? -1.339 8.305 0.874 1 93.44 17 PHE B O 1
ATOM 758 N N . VAL B 1 18 ? 0.118 9.773 1.713 1 93.62 18 VAL B N 1
ATOM 759 C CA . VAL B 1 18 ? -0.112 9.336 3.084 1 93.62 18 VAL B CA 1
ATOM 760 C C . VAL B 1 18 ? -1.565 9.602 3.475 1 93.62 18 VAL B C 1
ATOM 762 O O . VAL B 1 18 ? -2.201 8.758 4.121 1 93.62 18 VAL B O 1
ATOM 765 N N . VAL B 1 19 ? -2.117 10.664 3.045 1 92.69 19 VAL B N 1
ATOM 766 C CA . VAL B 1 19 ? -3.512 10.992 3.328 1 92.69 19 VAL B CA 1
ATOM 767 C C . VAL B 1 19 ? -4.426 9.953 2.684 1 92.69 19 VAL B C 1
ATOM 769 O O . VAL B 1 19 ? -5.395 9.5 3.301 1 92.69 19 VAL B O 1
ATOM 772 N N . LYS B 1 20 ? -4.148 9.578 1.503 1 94.69 20 LYS B N 1
ATOM 773 C CA . LYS B 1 20 ? -4.973 8.594 0.802 1 94.69 20 LYS B CA 1
ATOM 774 C C . LYS B 1 20 ? -4.883 7.227 1.47 1 94.69 20 LYS B C 1
ATOM 776 O O . LYS B 1 20 ? -5.887 6.52 1.586 1 94.69 20 LYS B O 1
ATOM 781 N N . LEU B 1 21 ? -3.701 6.875 1.912 1 96.62 21 LEU B N 1
ATOM 782 C CA . LEU B 1 21 ? -3.559 5.621 2.639 1 96.62 21 LEU B CA 1
ATOM 783 C C . LEU B 1 21 ? -4.355 5.648 3.939 1 96.62 21 LEU B C 1
ATOM 785 O O . LEU B 1 21 ? -5.051 4.688 4.27 1 96.62 21 LEU B O 1
ATOM 789 N N . MET B 1 22 ? -4.227 6.762 4.621 1 94.5 22 MET B N 1
ATOM 790 C CA . MET B 1 22 ? -4.938 6.891 5.891 1 94.5 22 MET B CA 1
ATOM 791 C C . MET B 1 22 ? -6.445 6.895 5.676 1 94.5 22 MET B C 1
ATOM 793 O O . MET B 1 22 ? -7.195 6.375 6.504 1 94.5 22 MET B O 1
ATOM 797 N N . HIS B 1 23 ? -6.898 7.453 4.574 1 93.88 23 HIS B N 1
ATOM 798 C CA . HIS B 1 23 ? -8.32 7.426 4.23 1 93.88 23 HIS B CA 1
ATOM 799 C C . HIS B 1 23 ? -8.812 5.996 4.051 1 93.88 23 HIS B C 1
ATOM 801 O O . HIS B 1 23 ? -9.859 5.625 4.594 1 93.88 23 HIS B O 1
ATOM 807 N N . ILE B 1 24 ? -8.086 5.191 3.344 1 96.5 24 ILE B N 1
ATOM 808 C CA . ILE B 1 24 ? -8.445 3.793 3.137 1 96.5 24 ILE B CA 1
ATOM 809 C C . ILE B 1 24 ? -8.5 3.07 4.48 1 96.5 24 ILE B C 1
ATOM 811 O O . ILE B 1 24 ? -9.445 2.318 4.75 1 96.5 24 ILE B O 1
ATOM 815 N N . LYS B 1 25 ? -7.492 3.291 5.309 1 96.19 25 LYS B N 1
ATOM 816 C CA . LYS B 1 25 ? -7.465 2.697 6.641 1 96.19 25 LYS B CA 1
ATOM 817 C C . LYS B 1 25 ? -8.742 3.018 7.414 1 96.19 25 LYS B C 1
ATOM 819 O O . LYS B 1 25 ? -9.359 2.127 8 1 96.19 25 LYS B O 1
ATOM 824 N N . CYS B 1 26 ? -9.117 4.242 7.352 1 93.69 26 CYS B N 1
ATOM 825 C CA . CYS B 1 26 ? -10.227 4.715 8.172 1 93.69 26 CYS B CA 1
ATOM 826 C C . CYS B 1 26 ? -11.555 4.195 7.648 1 93.69 26 CYS B C 1
ATOM 828 O O . CYS B 1 26 ? -12.375 3.684 8.414 1 93.69 26 CYS B O 1
ATOM 830 N N . ILE B 1 27 ? -11.797 4.27 6.441 1 95.5 27 ILE B N 1
ATOM 831 C CA . ILE B 1 27 ? -13.07 3.889 5.84 1 95.5 27 ILE B CA 1
ATOM 832 C C . ILE B 1 27 ? -13.297 2.391 6.02 1 95.5 27 ILE B C 1
ATOM 834 O O . ILE B 1 27 ? -14.43 1.949 6.223 1 95.5 27 ILE B O 1
ATOM 838 N N . ASN B 1 28 ? -12.164 1.682 6.039 1 96.44 28 ASN B N 1
ATOM 839 C CA . ASN B 1 28 ? -12.312 0.231 6.086 1 96.44 28 ASN B CA 1
ATOM 840 C C . ASN B 1 28 ? -12.039 -0.317 7.48 1 96.44 28 ASN B C 1
ATOM 842 O O . ASN B 1 28 ? -12.133 -1.525 7.707 1 96.44 28 ASN B O 1
ATOM 846 N N . GLY B 1 29 ? -11.617 0.502 8.383 1 95.81 29 GLY B N 1
ATOM 847 C CA . GLY B 1 29 ? -11.461 0.099 9.766 1 95.81 29 GLY B CA 1
ATOM 848 C C . GLY B 1 29 ? -10.211 -0.73 10.008 1 95.81 29 GLY B C 1
ATOM 849 O O . GLY B 1 29 ? -10.234 -1.678 10.797 1 95.81 29 G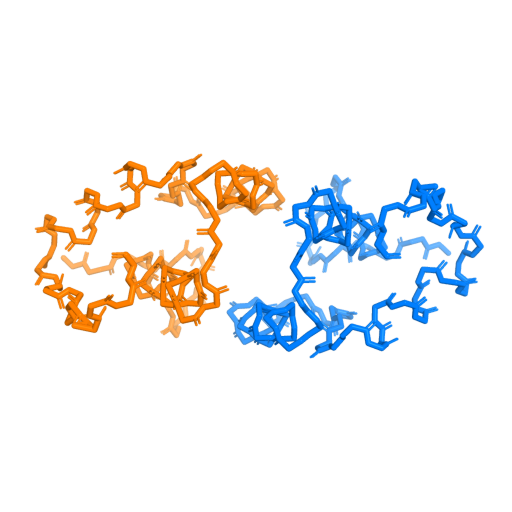LY B O 1
ATOM 850 N N . TRP B 1 30 ? -9.117 -0.435 9.32 1 97.44 30 TRP B N 1
ATOM 851 C CA . TRP B 1 30 ? -7.867 -1.145 9.562 1 97.44 30 TRP B CA 1
ATOM 852 C C . TRP B 1 30 ? -7.301 -0.788 10.938 1 97.44 30 TRP B C 1
ATOM 854 O O . TRP B 1 30 ? -7.359 0.369 11.359 1 97.44 30 TRP B O 1
ATOM 864 N N . SER B 1 31 ? -6.723 -1.738 11.602 1 97.38 31 SER B N 1
ATOM 865 C CA . SER B 1 31 ? -6.031 -1.462 12.852 1 97.38 31 SER B CA 1
ATOM 866 C C . SER B 1 31 ? -4.707 -0.742 12.609 1 97.38 31 SER B C 1
ATOM 868 O O . SER B 1 31 ? -4.172 -0.775 11.5 1 97.38 31 SER B O 1
ATOM 870 N N . ASN B 1 32 ? -4.129 -0.084 13.672 1 97.19 32 ASN B N 1
ATOM 871 C CA . ASN B 1 32 ? -2.814 0.539 13.57 1 97.19 32 ASN B CA 1
ATOM 872 C C . ASN B 1 32 ? -1.731 -0.486 13.25 1 97.19 32 ASN B C 1
ATOM 874 O O . ASN B 1 32 ? -0.811 -0.2 12.477 1 97.19 32 ASN B O 1
ATOM 878 N N . LYS B 1 33 ? -1.883 -1.634 13.852 1 97.56 33 LYS B N 1
ATOM 879 C CA . LYS B 1 33 ? -0.911 -2.699 13.617 1 97.56 33 LYS B CA 1
ATOM 880 C C . LYS B 1 33 ? -0.888 -3.105 12.148 1 97.56 33 LYS B C 1
ATOM 882 O O . LYS B 1 33 ? 0.183 -3.23 11.547 1 97.56 33 LYS B O 1
ATOM 887 N N . SER B 1 34 ? -2.062 -3.334 11.594 1 97.44 34 SER B N 1
ATOM 888 C CA . SER B 1 34 ? -2.172 -3.727 10.195 1 97.44 34 SER B CA 1
ATOM 889 C C . SER B 1 34 ? -1.643 -2.635 9.266 1 97.44 34 SER B C 1
ATOM 891 O O . SER B 1 34 ? -0.987 -2.924 8.266 1 97.44 34 SER B O 1
ATOM 893 N N . PHE B 1 35 ? -1.909 -1.396 9.617 1 98.12 35 PHE B N 1
ATOM 894 C CA . PHE B 1 35 ? -1.447 -0.252 8.844 1 98.12 35 PHE B CA 1
ATOM 895 C C . PHE B 1 35 ? 0.071 -0.133 8.906 1 98.12 35 PHE B C 1
ATOM 897 O O . PHE B 1 35 ? 0.721 0.119 7.891 1 98.12 35 PHE B O 1
ATOM 904 N N . ASN B 1 36 ? 0.627 -0.345 10.055 1 98.56 36 ASN B N 1
ATOM 905 C CA . ASN B 1 36 ? 2.078 -0.321 10.211 1 98.56 36 ASN B CA 1
ATOM 906 C C . ASN B 1 36 ? 2.756 -1.365 9.336 1 98.56 36 ASN B C 1
ATOM 908 O O . ASN B 1 36 ? 3.795 -1.095 8.727 1 98.56 36 ASN B O 1
ATOM 912 N N . MET B 1 37 ? 2.176 -2.551 9.266 1 98.25 37 MET B N 1
ATOM 913 C CA . MET B 1 37 ? 2.73 -3.607 8.43 1 98.25 37 MET B CA 1
ATOM 914 C C . MET B 1 37 ? 2.775 -3.172 6.969 1 98.25 37 MET B C 1
ATOM 916 O O . MET B 1 37 ? 3.77 -3.402 6.277 1 98.25 37 MET B O 1
ATOM 920 N N . LEU B 1 38 ? 1.699 -2.572 6.543 1 98.38 38 LEU B N 1
ATOM 921 C CA . LEU B 1 38 ? 1.656 -2.072 5.172 1 98.38 38 LEU B CA 1
ATOM 922 C C . LEU B 1 38 ? 2.74 -1.023 4.941 1 98.38 38 LEU B C 1
ATOM 924 O O . LEU B 1 38 ? 3.492 -1.105 3.969 1 98.38 38 LEU B O 1
ATOM 928 N N . LEU B 1 39 ? 2.82 -0.012 5.852 1 98.31 39 LEU B N 1
ATOM 929 C CA . LEU B 1 39 ? 3.77 1.082 5.684 1 98.31 39 LEU B CA 1
ATOM 930 C C . LEU B 1 39 ? 5.203 0.56 5.664 1 98.31 39 LEU B C 1
ATOM 932 O O . LEU B 1 39 ? 6.031 1.035 4.887 1 98.31 39 LEU B O 1
ATOM 936 N N . GLU B 1 40 ? 5.488 -0.392 6.48 1 97.94 40 GLU B N 1
ATOM 937 C CA . GLU B 1 40 ? 6.82 -0.988 6.508 1 97.94 40 GLU B CA 1
ATOM 938 C C . GLU B 1 40 ? 7.137 -1.695 5.191 1 97.94 40 GLU B C 1
ATOM 940 O O . GLU B 1 40 ? 8.25 -1.589 4.676 1 97.94 40 GLU B O 1
ATOM 945 N N . LEU B 1 41 ? 6.203 -2.416 4.688 1 97.88 41 LEU B N 1
ATOM 946 C CA . LEU B 1 41 ? 6.418 -3.074 3.404 1 97.88 41 LEU B CA 1
ATOM 947 C C . LEU B 1 41 ? 6.676 -2.051 2.305 1 97.88 41 LEU B C 1
ATOM 949 O O . LEU B 1 41 ? 7.617 -2.197 1.523 1 97.88 41 LEU B O 1
ATOM 953 N N . LEU B 1 42 ? 5.824 -0.992 2.236 1 97.5 42 LEU B N 1
ATOM 954 C CA . LEU B 1 42 ? 5.969 0.012 1.189 1 97.5 42 LEU B CA 1
ATOM 955 C C . LEU B 1 42 ? 7.324 0.704 1.283 1 97.5 42 LEU B C 1
ATOM 957 O O . LEU B 1 42 ? 7.957 0.983 0.262 1 97.5 42 LEU B O 1
ATOM 961 N N . LYS B 1 43 ? 7.766 0.936 2.49 1 96.81 43 LYS B N 1
ATOM 962 C CA . LYS B 1 43 ? 9.086 1.542 2.674 1 96.81 43 LYS B CA 1
ATOM 963 C C . LYS B 1 43 ? 10.188 0.633 2.141 1 96.81 43 LYS B C 1
ATOM 965 O O . LYS B 1 43 ? 11.141 1.105 1.522 1 96.81 43 LYS B O 1
ATOM 970 N N . ASP B 1 44 ? 10.055 -0.622 2.408 1 96.38 44 ASP B N 1
ATOM 971 C CA . ASP B 1 44 ? 11.047 -1.598 1.956 1 96.38 44 ASP B CA 1
ATOM 972 C C . ASP B 1 44 ? 11.031 -1.724 0.434 1 96.38 44 ASP B C 1
ATOM 974 O O . ASP B 1 44 ? 12.094 -1.795 -0.195 1 96.38 44 ASP B O 1
ATOM 978 N N . VAL B 1 45 ? 9.906 -1.731 -0.146 1 96.38 45 VAL B N 1
ATOM 979 C CA . VAL B 1 45 ? 9.727 -2.006 -1.568 1 96.38 45 VAL B CA 1
ATOM 980 C C . VAL B 1 45 ? 10.031 -0.75 -2.381 1 96.38 45 VAL B C 1
ATOM 982 O O . VAL B 1 45 ? 10.547 -0.837 -3.5 1 96.38 45 VAL B O 1
ATOM 985 N N . PHE B 1 46 ? 9.75 0.399 -1.806 1 96.31 46 PHE B N 1
ATOM 986 C CA . PHE B 1 46 ? 9.93 1.654 -2.527 1 96.31 46 PHE B CA 1
ATOM 987 C C . PHE B 1 46 ? 10.914 2.561 -1.796 1 96.31 46 PHE B C 1
ATOM 989 O O . PHE B 1 46 ? 10.555 3.668 -1.385 1 96.31 46 PHE B O 1
ATOM 996 N N . PRO B 1 47 ? 12.148 2.205 -1.818 1 94.44 47 PRO B N 1
ATOM 997 C CA . PRO B 1 47 ? 13.156 2.982 -1.085 1 94.44 47 PRO B CA 1
ATOM 998 C C . PRO B 1 47 ? 13.336 4.391 -1.646 1 94.44 47 PRO B C 1
ATOM 1000 O O . PRO B 1 47 ? 13.898 5.258 -0.977 1 94.44 47 PRO B O 1
ATOM 1003 N N . MET B 1 48 ? 12.852 4.605 -2.842 1 92.94 48 MET B N 1
ATOM 1004 C CA . MET B 1 48 ? 12.938 5.926 -3.463 1 92.94 48 MET B CA 1
ATOM 1005 C C . MET B 1 48 ? 11.969 6.898 -2.809 1 92.94 48 MET B C 1
ATOM 1007 O O . MET B 1 48 ? 12.07 8.109 -3 1 92.94 48 MET B O 1
ATOM 1011 N N . CYS B 1 49 ? 10.977 6.363 -2.055 1 94.38 49 CYS B N 1
ATOM 1012 C CA . CYS B 1 49 ? 10.078 7.191 -1.263 1 94.38 49 CYS B CA 1
ATOM 1013 C C . CYS B 1 49 ? 10.68 7.508 0.1 1 94.38 49 CYS B C 1
ATOM 1015 O O . CYS B 1 49 ? 10.25 6.961 1.116 1 94.38 49 CYS B O 1
ATOM 1017 N N . LYS B 1 50 ? 11.469 8.383 0.172 1 90.44 50 LYS B N 1
ATOM 1018 C CA . LYS B 1 50 ? 12.367 8.641 1.296 1 90.44 50 LYS B CA 1
ATOM 1019 C C . LYS B 1 50 ? 11.594 9.133 2.516 1 90.44 50 LYS B C 1
ATOM 1021 O O . LYS B 1 50 ? 11.953 8.82 3.652 1 90.44 50 LYS B O 1
ATOM 1026 N N . THR B 1 51 ? 10.523 9.812 2.314 1 86.94 51 THR B N 1
ATOM 1027 C CA . THR B 1 51 ? 9.836 10.445 3.436 1 86.94 51 THR B CA 1
ATOM 1028 C C . THR B 1 51 ? 8.594 9.648 3.83 1 86.94 51 THR B C 1
ATOM 1030 O O . THR B 1 51 ? 7.809 10.086 4.672 1 86.94 51 THR B O 1
ATOM 1033 N N . MET B 1 52 ? 8.398 8.523 3.232 1 91.31 52 MET B N 1
ATOM 1034 C CA . MET B 1 52 ? 7.266 7.668 3.584 1 91.31 52 MET B CA 1
ATOM 1035 C C . MET B 1 52 ? 7.332 7.262 5.055 1 91.31 52 MET B C 1
ATOM 1037 O O . MET B 1 52 ? 8.359 6.773 5.523 1 91.31 52 MET B O 1
ATOM 1041 N N . PRO B 1 53 ? 6.297 7.453 5.738 1 94.81 53 PRO B N 1
ATOM 1042 C CA . PRO B 1 53 ? 6.273 7.016 7.137 1 94.81 53 PRO B CA 1
ATOM 1043 C C . PRO B 1 53 ? 6.234 5.496 7.281 1 94.81 53 PRO B C 1
ATOM 1045 O O . PRO B 1 53 ? 5.777 4.797 6.375 1 94.81 53 PRO B O 1
ATOM 1048 N N . THR B 1 54 ? 6.703 5.039 8.477 1 96.12 54 THR B N 1
ATOM 1049 C CA . THR B 1 54 ? 6.754 3.602 8.703 1 96.12 54 THR B CA 1
ATOM 1050 C C . THR B 1 54 ? 5.773 3.195 9.805 1 96.12 54 THR B C 1
ATOM 1052 O O . THR B 1 54 ? 5.809 2.062 10.289 1 96.12 54 THR B O 1
ATOM 1055 N N . SER B 1 55 ? 4.977 4.191 10.266 1 97.38 55 SER B N 1
ATOM 1056 C CA . SER B 1 55 ? 3.988 3.891 11.297 1 97.38 55 SER B CA 1
ATOM 1057 C C . SER B 1 55 ? 2.795 4.836 11.211 1 97.38 55 SER B C 1
ATOM 1059 O O . SER B 1 55 ? 2.896 5.922 10.633 1 97.38 55 SER B O 1
ATOM 1061 N N . ASN B 1 56 ? 1.726 4.359 11.805 1 96 56 ASN B N 1
ATOM 1062 C CA . ASN B 1 56 ? 0.535 5.195 11.93 1 96 56 ASN B CA 1
ATOM 1063 C C . ASN B 1 56 ? 0.838 6.5 12.664 1 96 56 ASN B C 1
ATOM 1065 O O . ASN B 1 56 ? 0.359 7.562 12.266 1 96 56 ASN B O 1
ATOM 1069 N N . TYR B 1 57 ? 1.629 6.352 13.688 1 95.44 57 TYR B N 1
ATOM 1070 C CA . TYR B 1 57 ? 1.983 7.523 14.484 1 95.44 57 TYR B CA 1
ATOM 1071 C C . TYR B 1 57 ? 2.699 8.562 13.633 1 95.44 57 TYR B C 1
ATOM 1073 O O . TYR B 1 57 ? 2.33 9.742 13.641 1 95.44 57 TYR B O 1
ATOM 1081 N N . LYS B 1 58 ? 3.674 8.156 12.914 1 95.06 58 LYS B N 1
ATOM 1082 C CA . LYS B 1 58 ? 4.438 9.062 12.055 1 95.06 58 LYS B CA 1
ATOM 1083 C C . LYS B 1 58 ? 3.574 9.609 10.922 1 95.06 58 LYS B C 1
ATOM 1085 O O . LYS B 1 58 ? 3.705 10.773 10.547 1 95.06 58 LYS B O 1
ATOM 1090 N N . ALA B 1 59 ? 2.713 8.828 10.398 1 93.81 59 ALA B N 1
ATOM 1091 C CA . ALA B 1 59 ? 1.803 9.266 9.344 1 93.81 59 ALA B CA 1
ATOM 1092 C C . ALA B 1 59 ? 0.882 10.375 9.844 1 93.81 59 ALA B C 1
ATOM 1094 O O . ALA B 1 59 ? 0.713 11.398 9.172 1 93.81 59 ALA B O 1
ATOM 1095 N N . LYS B 1 60 ? 0.367 10.18 11.016 1 92.12 60 LYS B N 1
ATOM 1096 C CA . LYS B 1 60 ? -0.507 11.188 11.617 1 92.12 60 LYS B CA 1
ATOM 1097 C C . LYS B 1 60 ? 0.244 12.492 11.867 1 92.12 60 LYS B C 1
ATOM 1099 O O . LYS B 1 60 ? -0.306 13.578 11.672 1 92.12 60 LYS B O 1
ATOM 1104 N N . LYS B 1 61 ? 1.406 12.352 12.266 1 90.81 61 LYS B N 1
ATOM 1105 C CA . LYS B 1 61 ? 2.223 13.531 12.523 1 90.81 61 LYS B CA 1
ATOM 1106 C C . LYS B 1 61 ? 2.432 14.344 11.25 1 90.81 61 LYS B C 1
ATOM 1108 O O . LYS B 1 61 ? 2.373 15.578 11.273 1 90.81 61 LYS B O 1
ATOM 1113 N N . ILE B 1 62 ? 2.74 13.664 10.203 1 87.88 62 ILE B N 1
ATOM 1114 C CA . ILE B 1 62 ? 2.922 14.32 8.914 1 87.88 62 ILE B CA 1
ATOM 1115 C C . ILE B 1 62 ? 1.65 15.078 8.539 1 87.88 62 ILE B C 1
ATOM 1117 O O . ILE B 1 62 ? 1.712 16.234 8.125 1 87.88 62 ILE B O 1
ATOM 1121 N N . VAL B 1 63 ? 0.542 14.445 8.648 1 86.56 63 VAL B N 1
ATOM 1122 C CA . VAL B 1 63 ? -0.74 15.023 8.273 1 86.56 63 VAL B CA 1
ATOM 1123 C C . VAL B 1 63 ? -1.056 16.219 9.18 1 86.56 63 VAL B C 1
ATOM 1125 O O . VAL B 1 63 ? -1.517 17.25 8.711 1 86.56 63 VAL B O 1
ATOM 1128 N N . ASN B 1 64 ? -0.813 16.047 10.438 1 84.38 64 ASN B N 1
ATOM 1129 C CA . ASN B 1 64 ? -1.093 17.109 11.406 1 84.38 64 ASN B CA 1
ATOM 1130 C C . ASN B 1 64 ? -0.187 18.312 11.188 1 84.38 64 ASN B C 1
ATOM 1132 O O . ASN B 1 64 ? -0.617 19.453 11.359 1 84.38 64 ASN B O 1
ATOM 1136 N N . ASP B 1 65 ? 1.042 18.094 10.969 1 81.81 65 ASP B N 1
ATOM 1137 C CA . ASP B 1 65 ? 2.006 19.172 10.812 1 81.81 65 ASP B CA 1
ATOM 1138 C C . ASP B 1 65 ? 1.709 19.984 9.555 1 81.81 65 ASP B C 1
ATOM 1140 O O . ASP B 1 65 ? 1.962 21.188 9.516 1 81.81 65 ASP B O 1
ATOM 1144 N N . LEU B 1 66 ? 1.472 19.344 8.719 1 71.06 66 LEU B N 1
ATOM 1145 C CA . LEU B 1 66 ? 1.311 20.062 7.465 1 71.06 66 LEU B CA 1
ATOM 1146 C C . LEU B 1 66 ? -0.141 20.5 7.266 1 71.06 66 LEU B C 1
ATOM 1148 O O . LEU B 1 66 ? -0.422 21.422 6.5 1 71.06 66 LEU B O 1
ATOM 1152 N N . GLY B 1 67 ? -0.999 20.562 7.75 1 57.91 67 GLY B N 1
ATOM 1153 C CA . GLY B 1 67 ? -2.283 21.25 7.715 1 57.91 67 GLY B CA 1
ATOM 1154 C C . GLY B 1 67 ? -3.463 20.297 7.859 1 57.91 67 GLY B C 1
ATOM 1155 O O . GLY B 1 67 ? -4.617 20.734 7.82 1 57.91 67 GLY B O 1
ATOM 1156 N N . LEU B 1 68 ? -3.48 19.141 7.164 1 55.03 68 LEU B N 1
ATOM 1157 C CA . LEU B 1 68 ? -4.727 18.672 6.582 1 55.03 68 LEU B CA 1
ATOM 1158 C C . LEU B 1 68 ? -5.586 17.969 7.629 1 55.03 68 LEU B C 1
ATOM 1160 O O . LEU B 1 68 ? -5.066 17.266 8.492 1 55.03 68 LEU B O 1
ATOM 1164 N N . HIS B 1 69 ? -6.324 18.969 8.312 1 47.88 69 HIS B N 1
ATOM 1165 C CA . HIS B 1 69 ? -7.438 18.422 9.078 1 47.88 69 HIS B CA 1
ATOM 1166 C C . HIS B 1 69 ? -8.016 17.172 8.398 1 47.88 69 HIS B C 1
ATOM 1168 O O . HIS B 1 69 ? -8.586 17.266 7.312 1 47.88 69 HIS B O 1
ATOM 1174 N N . TYR B 1 70 ? -7.219 16.25 8.203 1 46.75 70 TYR B N 1
ATOM 1175 C CA . TYR B 1 70 ? -7.906 15.031 7.781 1 46.75 70 TYR B CA 1
ATOM 1176 C C . TYR B 1 70 ? -9.336 15 8.305 1 46.75 70 TYR B C 1
ATOM 1178 O O . TYR B 1 70 ? -9.562 15.156 9.508 1 46.75 70 TYR B O 1
ATOM 1186 N N . GLU B 1 71 ? -10.281 15.758 7.648 1 42.62 71 GLU B N 1
ATOM 1187 C CA . GLU B 1 71 ? -11.703 15.711 7.977 1 42.62 71 GLU B CA 1
ATOM 1188 C C . GLU B 1 71 ? -12.055 14.43 8.719 1 42.62 71 GLU B C 1
ATOM 1190 O O . GLU B 1 71 ? -11.742 13.328 8.258 1 42.62 71 GLU B O 1
ATOM 1195 N N . LYS B 1 72 ? -12.008 14.383 10.148 1 41.34 72 LYS B N 1
ATOM 1196 C CA . LYS B 1 72 ? -12.648 13.461 11.078 1 41.34 72 LYS B CA 1
ATOM 1197 C C . LYS B 1 72 ? -13.742 12.648 10.391 1 41.34 72 LYS B C 1
ATOM 1199 O O . LYS B 1 72 ? -14.891 13.086 10.297 1 41.34 72 LYS B O 1
ATOM 1204 N N . ILE B 1 73 ? -13.914 12.32 9.242 1 40.06 73 ILE B N 1
ATOM 1205 C CA . ILE B 1 73 ? -15.055 11.414 9.305 1 40.06 73 ILE B CA 1
ATOM 1206 C C . ILE B 1 73 ? -14.859 10.406 10.422 1 40.06 73 ILE B C 1
ATOM 1208 O O . ILE B 1 73 ? -13.781 9.812 10.555 1 40.06 73 ILE B O 1
ATOM 1212 N N . ASP B 1 74 ? -15.484 10.656 11.617 1 39.72 74 ASP B N 1
ATOM 1213 C CA . ASP B 1 74 ? -15.594 9.844 12.82 1 39.72 74 ASP B CA 1
ATOM 1214 C C . ASP B 1 74 ? -15.156 8.406 12.562 1 39.72 74 ASP B C 1
ATOM 1216 O O . ASP B 1 74 ? -15.453 7.504 13.352 1 39.72 74 ASP B O 1
ATOM 1220 N N . ALA B 1 75 ? -14.789 8.086 11.352 1 39.88 75 ALA B N 1
ATOM 1221 C CA . ALA B 1 75 ? -14.68 6.637 11.25 1 39.88 75 ALA B CA 1
ATOM 1222 C C . ALA B 1 75 ? -13.445 6.125 11.984 1 39.88 75 ALA B C 1
ATOM 1224 O O . ALA B 1 75 ? -13.211 4.914 12.047 1 39.88 75 ALA B O 1
ATOM 1225 N N . CYS B 1 76 ? -12.32 6.812 11.984 1 37.31 76 CYS B N 1
ATOM 1226 C CA . CYS B 1 76 ? -11.164 6.117 12.547 1 37.31 76 CYS B CA 1
ATOM 1227 C C . CYS B 1 76 ? -11.164 6.207 14.07 1 37.31 76 CYS B C 1
ATOM 1229 O O . CYS B 1 76 ? -11.414 7.277 14.633 1 37.31 76 CYS B O 1
#

Nearest PDB structures (foldseek):
  2p1a-assembly1_B  TM=3.045E-01  e=2.458E+00  Bacillus cereus ATCC 10987
  2p1a-assembly1_B  TM=2.435E-01  e=3.462E+00  Bacillus cereus ATCC 10987